Protein AF-A0A3R7JSX3-F1 (afdb_monomer_lite)

Organism: NCBI:txid325452

Secondary structure (DSSP, 8-state):
----------SS-HHHHHHHHHHHHHHSSHHHHHHHHHHHHH-HHHHHHHHHHHHHHHHHHHHHHHHHHHHS-TT--SHHHHHHHHHHHHHHHHHHHHHHHHHHHHHHHHHHHHHHHHHHHSTTTS-HHHHHHHHHHHHHHHHT---HHHHHHHHHHHHHHHHHHHHHHHH-

pLDDT: mean 84.2, std 11.49, range [36.94, 95.94]

InterPro domains:
  IPR013057 Amino acid transporter, transmembrane domain [PF01490] (19-160)

Radius of gyration: 20.07 Å; chains: 1; bounding box: 59×37×53 Å

Foldseek 3Di:
DDDDDCPPDPPADPVNVLVVVLVVLVCLFLVLLCLVVVCVVQPDPRSVVVVVVVVVVVVVVVVVVVVLVVVDDPVDDDPLVSLCVPPNPVRSVVRVVVVVVCVVVVVVSVLQSQLVVVCVVDPPPDDSVVSSVVVVVVCVVVVPPPDPVVVSVVSVVNSVVSVVVVVVVVVD

Structure (mmCIF, N/CA/C/O backbone):
data_AF-A0A3R7JSX3-F1
#
_entry.id   AF-A0A3R7JSX3-F1
#
loop_
_atom_site.group_PDB
_atom_site.id
_atom_site.type_symbol
_atom_site.label_atom_id
_atom_site.label_alt_id
_atom_site.label_comp_id
_atom_site.label_asym_id
_atom_site.label_entity_id
_atom_site.label_seq_id
_atom_site.pdbx_PDB_ins_code
_atom_site.Cartn_x
_atom_site.Cartn_y
_atom_site.Cartn_z
_atom_site.occupancy
_atom_site.B_iso_or_equiv
_atom_site.auth_seq_id
_atom_site.auth_comp_id
_atom_site.auth_asym_id
_atom_site.auth_atom_id
_atom_site.pdbx_PDB_model_num
ATOM 1 N N . MET A 1 1 ? -31.745 1.779 26.923 1.00 39.53 1 MET A N 1
ATOM 2 C CA . MET A 1 1 ? -32.863 1.460 26.015 1.00 39.53 1 MET A CA 1
ATOM 3 C C . MET A 1 1 ? -33.227 2.735 25.270 1.00 39.53 1 MET A C 1
ATOM 5 O O . MET A 1 1 ? -33.966 3.550 25.794 1.00 39.53 1 MET A O 1
ATOM 9 N N . ALA A 1 2 ? -32.611 2.961 24.110 1.00 37.91 2 ALA A N 1
ATOM 10 C CA . ALA A 1 2 ? -33.010 4.010 23.178 1.00 37.91 2 ALA A CA 1
ATOM 11 C C . ALA A 1 2 ? -33.303 3.299 21.858 1.00 37.91 2 ALA A C 1
ATOM 13 O O . ALA A 1 2 ? -32.400 2.899 21.129 1.00 37.91 2 ALA A O 1
ATOM 14 N N . THR A 1 3 ? -34.583 3.028 21.649 1.00 42.38 3 THR A N 1
ATOM 15 C CA . THR A 1 3 ? -35.178 2.534 20.410 1.00 42.38 3 THR A CA 1
ATOM 16 C C . THR A 1 3 ? -34.857 3.515 19.285 1.00 42.38 3 THR A C 1
ATOM 18 O O . THR A 1 3 ? -35.484 4.567 19.184 1.00 42.38 3 THR A O 1
ATOM 21 N N . GLN A 1 4 ? -33.873 3.190 18.442 1.00 41.72 4 GLN A N 1
ATOM 22 C CA . GLN A 1 4 ? -33.714 3.871 17.162 1.00 41.72 4 GLN A CA 1
ATOM 23 C C . GLN A 1 4 ? -34.741 3.301 16.178 1.00 41.72 4 GLN A C 1
ATOM 25 O O . GLN A 1 4 ? -34.700 2.131 15.806 1.00 41.72 4 GLN A O 1
ATOM 30 N N . SER A 1 5 ? -35.703 4.151 15.823 1.00 36.94 5 SER A N 1
ATOM 31 C CA . SER A 1 5 ? -36.632 3.974 14.707 1.00 36.94 5 SER A CA 1
ATOM 32 C C . SER A 1 5 ? -35.857 3.784 13.392 1.00 36.94 5 SER A C 1
ATOM 34 O O . SER A 1 5 ? -34.847 4.466 13.197 1.00 36.94 5 SER A O 1
ATOM 36 N N . PRO A 1 6 ? -36.303 2.912 12.466 1.00 49.12 6 PRO A N 1
ATOM 37 C CA . PRO A 1 6 ? -35.655 2.726 11.178 1.00 49.12 6 PRO A CA 1
ATOM 38 C C . PRO A 1 6 ? -36.098 3.847 10.233 1.00 49.12 6 PRO A C 1
ATOM 40 O O . PRO A 1 6 ? -36.957 3.666 9.369 1.00 49.12 6 PRO A O 1
ATOM 43 N N . THR A 1 7 ? -35.534 5.041 10.394 1.00 48.84 7 THR A N 1
ATOM 44 C CA . THR A 1 7 ? -35.654 6.081 9.372 1.00 48.84 7 THR A CA 1
ATOM 45 C C . THR A 1 7 ? -34.867 5.587 8.165 1.00 48.84 7 THR A C 1
ATOM 47 O O . THR A 1 7 ? -33.647 5.475 8.247 1.00 48.84 7 THR A O 1
ATOM 50 N N . ARG A 1 8 ? -35.558 5.225 7.072 1.00 55.25 8 ARG A N 1
ATOM 51 C CA . ARG A 1 8 ? -34.946 4.884 5.775 1.00 55.25 8 ARG A CA 1
ATOM 52 C C . ARG A 1 8 ? -33.839 5.894 5.469 1.00 55.25 8 ARG A C 1
ATOM 54 O O . ARG A 1 8 ? -34.129 7.040 5.130 1.00 55.25 8 ARG A O 1
ATOM 61 N N . SER A 1 9 ? -32.588 5.478 5.617 1.00 51.00 9 SER A N 1
ATOM 62 C CA . SER A 1 9 ? -31.428 6.265 5.233 1.00 51.00 9 SER A CA 1
ATOM 63 C C . SER A 1 9 ? -31.489 6.479 3.725 1.00 51.00 9 SER A C 1
ATOM 65 O O . SER A 1 9 ? -31.730 5.539 2.964 1.00 51.00 9 SER A O 1
ATOM 67 N N . ALA A 1 10 ? -31.329 7.730 3.288 1.00 58.81 10 ALA A N 1
ATOM 68 C CA . ALA A 1 10 ? -31.104 8.036 1.884 1.00 58.81 10 ALA A CA 1
ATOM 69 C C . ALA A 1 10 ? -29.981 7.117 1.389 1.00 58.81 10 ALA A C 1
ATOM 71 O O . ALA A 1 10 ? -28.906 7.098 1.981 1.00 58.81 10 ALA A O 1
ATOM 72 N N . LEU A 1 11 ? -30.259 6.311 0.362 1.00 62.53 11 LEU A N 1
ATOM 73 C CA . LEU A 1 11 ? -29.404 5.194 -0.060 1.00 62.53 11 LEU A CA 1
ATOM 74 C C . LEU A 1 11 ? -27.987 5.613 -0.501 1.00 62.53 11 LEU A C 1
ATOM 76 O O . LEU A 1 11 ? -27.159 4.744 -0.753 1.00 62.53 11 LEU A O 1
ATOM 80 N N . PHE A 1 12 ? -27.700 6.915 -0.584 1.00 73.25 12 PHE A N 1
ATOM 81 C CA . PHE A 1 12 ? -26.381 7.469 -0.861 1.00 73.25 12 PHE A CA 1
ATOM 82 C C . PHE A 1 12 ? -26.384 8.976 -0.558 1.00 73.25 12 PHE A C 1
ATOM 84 O O . PHE A 1 12 ? -27.105 9.730 -1.218 1.00 73.25 12 PHE A O 1
ATOM 91 N N . THR A 1 13 ? -25.625 9.445 0.434 1.00 87.81 13 THR A N 1
ATOM 92 C CA . THR A 1 13 ? -25.447 10.889 0.653 1.00 87.81 13 THR A CA 1
ATOM 93 C C . THR A 1 13 ? -24.284 11.432 -0.182 1.00 87.81 13 THR A C 1
ATOM 95 O O . THR A 1 13 ? -23.404 10.694 -0.626 1.00 87.81 13 THR A O 1
ATOM 98 N N . LEU A 1 14 ? -24.240 12.751 -0.397 1.00 83.12 14 LEU A N 1
ATOM 99 C CA . LEU A 1 14 ? -23.094 13.392 -1.060 1.00 83.12 14 LEU A CA 1
ATOM 100 C C . LEU A 1 14 ? -21.791 13.244 -0.262 1.00 83.12 14 LEU A C 1
ATOM 102 O O . LEU A 1 14 ? -20.707 13.330 -0.836 1.00 83.12 14 LEU A O 1
ATOM 106 N N . GLU A 1 15 ? -21.880 13.043 1.051 1.00 84.31 15 GLU A N 1
ATOM 107 C CA . GLU A 1 15 ? -20.714 12.770 1.891 1.00 84.31 15 GLU A CA 1
ATOM 108 C C . GLU A 1 15 ? -20.206 11.343 1.666 1.00 84.31 15 GLU A C 1
ATOM 110 O O . GLU A 1 15 ? -19.007 11.161 1.451 1.00 84.31 15 GLU A O 1
ATOM 115 N N . ASP A 1 16 ? -21.113 10.364 1.572 1.00 85.75 16 ASP A N 1
ATOM 116 C CA . ASP A 1 16 ? -20.771 8.976 1.230 1.00 85.75 16 ASP A CA 1
ATOM 117 C C . ASP A 1 16 ? -20.112 8.889 -0.150 1.00 85.75 16 ASP A C 1
ATOM 119 O O . ASP A 1 16 ? -19.107 8.200 -0.320 1.00 85.75 16 ASP A O 1
ATOM 123 N N . ALA A 1 17 ? -20.618 9.655 -1.124 1.00 86.50 17 ALA A N 1
ATOM 124 C CA . ALA A 1 17 ? -20.042 9.744 -2.463 1.00 86.50 17 ALA A CA 1
ATOM 125 C C . ALA A 1 17 ? -18.590 10.247 -2.443 1.00 86.50 17 ALA A C 1
ATOM 127 O O . ALA A 1 17 ? -17.725 9.685 -3.116 1.00 86.50 17 ALA A O 1
ATOM 128 N N . LYS A 1 18 ? -18.302 11.286 -1.648 1.00 86.19 18 LYS A N 1
ATOM 129 C CA . LYS A 1 18 ? -16.946 11.839 -1.501 1.00 86.19 18 LYS A CA 1
ATOM 130 C C . LYS A 1 18 ? -15.999 10.838 -0.847 1.00 86.19 18 LYS A C 1
ATOM 132 O O . LYS A 1 18 ? -14.863 10.702 -1.291 1.00 86.19 18 LYS A O 1
ATOM 137 N N . ILE A 1 19 ? -16.461 10.135 0.186 1.00 86.50 19 ILE A N 1
ATOM 138 C CA . ILE A 1 19 ? -15.662 9.122 0.883 1.00 86.50 19 ILE A CA 1
ATOM 139 C C . ILE A 1 19 ? -15.375 7.941 -0.049 1.00 86.50 19 ILE A C 1
ATOM 141 O O . ILE A 1 19 ? -14.223 7.527 -0.164 1.00 86.50 19 ILE A O 1
ATOM 145 N N . ALA A 1 20 ? -16.388 7.442 -0.761 1.00 88.44 20 ALA A N 1
ATOM 146 C CA . ALA A 1 20 ? -16.237 6.355 -1.723 1.00 88.44 20 ALA A CA 1
ATOM 147 C C . ALA A 1 20 ? -15.260 6.722 -2.850 1.00 88.44 20 ALA A C 1
ATOM 149 O O . ALA A 1 20 ? -14.382 5.930 -3.190 1.00 88.44 20 ALA A O 1
ATOM 150 N N . PHE A 1 21 ? -15.363 7.941 -3.384 1.00 87.38 21 PHE A N 1
ATOM 151 C CA . PHE A 1 21 ? -14.445 8.432 -4.407 1.00 87.38 21 PHE A CA 1
ATOM 152 C C . PHE A 1 21 ? -13.010 8.568 -3.887 1.00 87.38 21 PHE A C 1
ATOM 154 O O . PHE A 1 21 ? -12.074 8.164 -4.567 1.00 87.38 21 PHE A O 1
ATOM 161 N N . ASN A 1 22 ? -12.821 9.057 -2.660 1.00 87.12 22 ASN A N 1
ATOM 162 C CA . ASN A 1 22 ? -11.490 9.132 -2.060 1.00 87.12 22 ASN A CA 1
ATOM 163 C C . ASN A 1 22 ? -10.872 7.734 -1.861 1.00 87.12 22 ASN A C 1
ATOM 165 O O . ASN A 1 22 ? -9.707 7.524 -2.183 1.00 87.12 22 ASN A O 1
ATOM 169 N N . ILE A 1 23 ? -11.659 6.750 -1.404 1.00 86.81 23 ILE A N 1
ATOM 170 C CA . ILE A 1 23 ? -11.211 5.350 -1.298 1.00 86.81 23 ILE A CA 1
ATOM 171 C C . ILE A 1 23 ? -10.812 4.806 -2.674 1.00 86.81 23 ILE A C 1
ATOM 173 O O . ILE A 1 23 ? -9.767 4.170 -2.795 1.00 86.81 23 ILE A O 1
ATOM 177 N N . PHE A 1 24 ? -11.601 5.088 -3.712 1.00 87.81 24 PHE A N 1
ATOM 178 C CA . PHE A 1 24 ? -11.268 4.719 -5.087 1.00 87.81 24 PHE A CA 1
ATOM 179 C C . PHE A 1 24 ? -9.936 5.337 -5.533 1.00 87.81 24 PHE A C 1
ATOM 181 O O . PHE A 1 24 ? -9.055 4.610 -5.985 1.00 87.81 24 PHE A O 1
ATOM 188 N N . CYS A 1 25 ? -9.742 6.643 -5.328 1.00 86.81 25 CYS A N 1
ATOM 189 C CA . CYS A 1 25 ? -8.486 7.324 -5.641 1.00 86.81 25 CYS A CA 1
ATOM 190 C C . CYS A 1 25 ? -7.279 6.727 -4.904 1.00 86.81 25 CYS A C 1
ATOM 192 O O . CYS A 1 25 ? -6.208 6.622 -5.490 1.00 86.81 25 CYS A O 1
ATOM 194 N N . CYS A 1 26 ? -7.441 6.295 -3.651 1.00 81.69 26 CYS A N 1
ATOM 195 C CA . CYS A 1 26 ? -6.372 5.633 -2.902 1.00 81.69 26 CYS A CA 1
ATOM 196 C C . CYS A 1 26 ? -6.007 4.244 -3.458 1.00 81.69 26 CYS A C 1
ATOM 198 O O . CYS A 1 26 ? -4.866 3.811 -3.308 1.00 81.69 26 CYS A O 1
ATOM 200 N N . ILE A 1 27 ? -6.961 3.530 -4.067 1.00 82.19 27 ILE A N 1
ATOM 201 C CA . ILE A 1 27 ? -6.743 2.194 -4.648 1.00 82.19 27 ILE A CA 1
ATOM 202 C C . ILE A 1 27 ? -6.162 2.304 -6.068 1.00 82.19 27 ILE A C 1
ATOM 204 O O . ILE A 1 27 ? -5.274 1.529 -6.433 1.00 82.19 27 ILE A O 1
ATOM 208 N N . CYS A 1 28 ? -6.628 3.280 -6.852 1.00 81.31 28 CYS A N 1
ATOM 209 C CA . CYS A 1 28 ? -6.122 3.619 -8.183 1.00 81.31 28 CYS A CA 1
ATOM 210 C C . CYS A 1 28 ? -4.758 4.320 -8.095 1.00 81.31 28 CYS A C 1
ATOM 212 O O . CYS A 1 28 ? -4.650 5.536 -8.226 1.00 81.31 28 CYS A O 1
ATOM 214 N N . GLY A 1 29 ? -3.713 3.535 -7.845 1.00 75.12 29 GLY A N 1
ATOM 215 C CA . GLY A 1 29 ? -2.333 4.009 -7.767 1.00 75.12 29 GLY A CA 1
ATOM 216 C C . GLY A 1 29 ? -1.338 2.864 -7.926 1.00 75.12 29 GLY A C 1
ATOM 217 O O . GLY A 1 29 ? -1.337 2.159 -8.929 1.00 75.12 29 GLY A O 1
ATOM 218 N N . ILE A 1 30 ? -0.509 2.627 -6.905 1.00 70.25 30 ILE A N 1
ATOM 219 C CA . ILE A 1 30 ? 0.522 1.564 -6.891 1.00 70.25 30 ILE A CA 1
ATOM 220 C C . ILE A 1 30 ? -0.006 0.205 -7.351 1.00 70.25 30 ILE A C 1
ATOM 222 O O . ILE A 1 30 ? 0.704 -0.529 -8.038 1.00 70.25 30 ILE A O 1
ATOM 226 N N . GLY A 1 31 ? -1.235 -0.131 -6.949 1.00 75.81 31 GLY A N 1
ATOM 227 C CA . GLY A 1 31 ? -1.854 -1.406 -7.276 1.00 75.81 31 GLY A CA 1
ATOM 228 C C . GLY A 1 31 ? -1.918 -1.645 -8.781 1.00 75.81 31 GLY A C 1
ATOM 229 O O . GLY A 1 31 ? -1.477 -2.698 -9.228 1.00 75.81 31 GLY A O 1
ATOM 230 N N . SER A 1 32 ? -2.400 -0.673 -9.565 1.00 81.69 32 SER A N 1
ATOM 231 C CA . SER A 1 32 ? -2.496 -0.818 -11.022 1.00 81.69 32 SER A CA 1
ATOM 232 C C . SER A 1 32 ? -1.128 -0.743 -11.692 1.00 81.69 32 SER A C 1
ATOM 234 O O . SER A 1 32 ? -0.819 -1.607 -12.506 1.00 81.69 32 SER A O 1
ATOM 236 N N . LEU A 1 33 ? -0.258 0.181 -11.272 1.00 80.31 33 LEU A N 1
ATOM 237 C CA . LEU A 1 33 ? 1.079 0.341 -11.862 1.00 80.31 33 LEU A CA 1
ATOM 238 C C . LEU A 1 33 ? 1.963 -0.910 -11.702 1.00 80.31 33 LEU A C 1
ATOM 240 O O . LEU A 1 33 ? 2.768 -1.228 -12.575 1.00 80.31 33 LEU A O 1
ATOM 244 N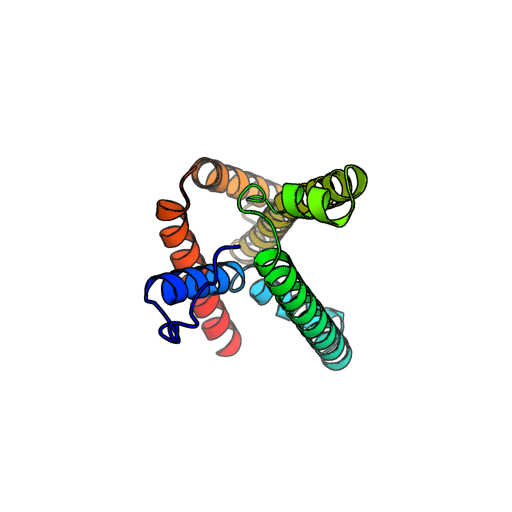 N . GLY A 1 34 ? 1.815 -1.647 -10.597 1.00 81.06 34 GLY A N 1
ATOM 245 C CA . GLY A 1 34 ? 2.552 -2.890 -10.352 1.00 81.06 34 GLY A CA 1
ATOM 246 C C . GLY A 1 34 ? 1.944 -4.134 -11.013 1.00 81.06 34 GLY A C 1
ATOM 247 O O . GLY A 1 34 ? 2.626 -5.155 -11.143 1.00 81.06 34 GLY A O 1
ATOM 248 N N . MET A 1 35 ? 0.676 -4.084 -11.433 1.00 86.25 35 MET A N 1
ATOM 249 C CA . MET A 1 35 ? -0.042 -5.253 -11.953 1.00 86.25 35 MET A CA 1
ATOM 250 C C . MET A 1 35 ? 0.563 -5.824 -13.242 1.00 86.25 35 MET A C 1
ATOM 252 O O . MET A 1 35 ? 0.768 -7.038 -13.265 1.00 86.25 35 MET A O 1
ATOM 256 N N . PRO A 1 36 ? 0.929 -5.033 -14.271 1.00 85.56 36 PRO A N 1
ATOM 257 C CA . PRO A 1 36 ? 1.540 -5.573 -15.487 1.00 85.56 36 PRO A CA 1
ATOM 258 C C . PRO A 1 36 ? 2.822 -6.364 -15.205 1.00 85.56 36 PRO A C 1
ATOM 260 O O . PRO A 1 36 ? 2.977 -7.485 -15.686 1.00 85.56 36 PRO A O 1
ATOM 263 N N . SER A 1 37 ? 3.705 -5.832 -14.354 1.00 84.56 37 SER A N 1
ATOM 264 C CA . SER A 1 37 ? 4.948 -6.505 -13.953 1.00 84.56 37 SER A CA 1
ATOM 265 C C . SER A 1 37 ? 4.674 -7.810 -13.193 1.00 84.56 37 SER A C 1
ATOM 267 O O . SER A 1 37 ? 5.297 -8.841 -13.457 1.00 84.56 37 SER A O 1
ATOM 269 N N . ASN A 1 38 ? 3.680 -7.812 -12.299 1.00 88.50 38 ASN A N 1
ATOM 270 C CA . ASN A 1 38 ? 3.275 -9.015 -11.572 1.00 88.50 38 ASN A CA 1
ATOM 271 C C . ASN A 1 38 ? 2.682 -10.084 -12.506 1.00 88.50 38 ASN A C 1
ATOM 273 O O . ASN A 1 38 ? 3.026 -11.261 -12.384 1.00 88.50 38 ASN A O 1
ATOM 277 N N . TYR A 1 39 ? 1.841 -9.684 -13.464 1.00 90.56 39 TYR A N 1
ATOM 278 C CA . TYR A 1 39 ? 1.262 -10.581 -14.469 1.00 90.56 39 TYR A CA 1
ATOM 279 C C . TYR A 1 39 ? 2.322 -11.135 -15.425 1.00 90.56 39 TYR A C 1
ATOM 281 O O . TYR A 1 39 ? 2.284 -12.323 -15.743 1.00 90.56 39 TYR A O 1
ATOM 289 N N . ALA A 1 40 ? 3.302 -10.321 -15.825 1.00 89.19 40 ALA A N 1
ATOM 290 C CA . ALA A 1 40 ? 4.420 -10.760 -16.655 1.00 89.19 40 ALA A CA 1
ATOM 291 C C . ALA A 1 40 ? 5.275 -11.835 -15.960 1.00 89.19 40 ALA A C 1
ATOM 293 O O . ALA A 1 40 ? 5.765 -12.751 -16.615 1.00 89.19 40 ALA A O 1
ATOM 294 N N . ARG A 1 41 ? 5.430 -11.758 -14.630 1.00 88.75 41 ARG A N 1
ATOM 295 C CA . ARG A 1 41 ? 6.241 -12.709 -13.849 1.00 88.75 41 ARG A CA 1
ATOM 296 C C . ARG A 1 41 ? 5.494 -13.978 -13.438 1.00 88.75 41 ARG A C 1
ATOM 298 O O . ARG A 1 41 ? 6.094 -15.046 -13.426 1.00 88.75 41 ARG A O 1
ATOM 305 N N . ALA A 1 42 ? 4.219 -13.870 -13.062 1.00 90.81 42 ALA A N 1
ATOM 306 C CA . ALA A 1 42 ? 3.421 -15.001 -12.578 1.00 90.81 42 ALA A CA 1
ATOM 307 C C . ALA A 1 42 ? 2.644 -15.729 -13.693 1.00 90.81 42 ALA A C 1
ATOM 309 O O . ALA A 1 42 ? 2.225 -16.872 -13.510 1.00 90.81 42 ALA A O 1
ATOM 310 N N . GLY A 1 43 ? 2.446 -15.080 -14.843 1.00 91.00 43 GLY A N 1
ATOM 311 C CA . GLY A 1 43 ? 1.581 -15.554 -15.918 1.00 91.00 43 GLY A CA 1
ATOM 312 C C . GLY A 1 43 ? 0.103 -15.234 -15.670 1.00 91.00 43 GLY A C 1
ATOM 313 O O . GLY A 1 43 ? -0.354 -15.110 -14.533 1.00 91.00 43 GLY A O 1
ATOM 314 N N . TRP A 1 44 ? -0.668 -15.116 -16.754 1.00 90.31 44 TRP A N 1
ATOM 315 C CA . TRP A 1 44 ? -2.054 -14.630 -16.715 1.00 90.31 44 TRP A CA 1
ATOM 316 C C . TRP A 1 44 ? -2.975 -15.464 -15.808 1.00 90.31 44 TRP A C 1
ATOM 318 O O . TRP A 1 44 ? -3.763 -14.898 -15.053 1.00 90.31 44 TRP A O 1
ATOM 328 N N . GLY A 1 45 ? -2.859 -16.798 -15.835 1.00 92.94 45 GLY A N 1
ATOM 329 C CA . GLY A 1 45 ? -3.730 -17.698 -15.074 1.00 92.94 45 GLY A CA 1
ATOM 330 C C . GLY A 1 45 ? -3.534 -17.570 -13.562 1.00 92.94 45 GLY A C 1
ATOM 331 O O . GLY A 1 45 ? -4.477 -17.250 -12.837 1.00 92.94 45 GLY A O 1
ATOM 332 N N . TYR A 1 46 ? -2.300 -17.759 -13.082 1.00 92.44 46 TYR A N 1
ATOM 333 C CA . TYR A 1 46 ? -1.983 -17.661 -11.653 1.00 92.44 46 TYR A CA 1
ATOM 334 C C . TYR A 1 46 ? -2.187 -16.247 -11.109 1.00 92.44 46 TYR A C 1
ATOM 336 O O . TYR A 1 46 ? -2.725 -16.097 -10.012 1.00 92.44 46 TYR A O 1
ATOM 344 N N . ALA A 1 47 ? -1.823 -15.217 -11.880 1.00 92.19 47 ALA A N 1
ATOM 345 C CA . ALA A 1 47 ? -2.037 -13.831 -11.480 1.00 92.19 47 ALA A CA 1
ATOM 346 C C . ALA A 1 47 ? -3.532 -13.499 -11.336 1.00 92.19 47 ALA A C 1
ATOM 348 O O . ALA A 1 47 ? -3.919 -12.880 -10.346 1.00 92.19 47 ALA A O 1
ATOM 349 N N . THR A 1 48 ? -4.385 -13.975 -12.251 1.00 93.31 48 THR A N 1
ATOM 350 C CA . THR A 1 48 ? -5.841 -13.756 -12.174 1.00 93.31 48 THR A CA 1
ATOM 351 C C . THR A 1 48 ? -6.460 -14.482 -10.982 1.00 93.31 48 THR A C 1
ATOM 353 O O . THR A 1 48 ? -7.255 -13.895 -10.251 1.00 93.31 48 THR A O 1
ATOM 356 N N . ILE A 1 49 ? -6.074 -15.738 -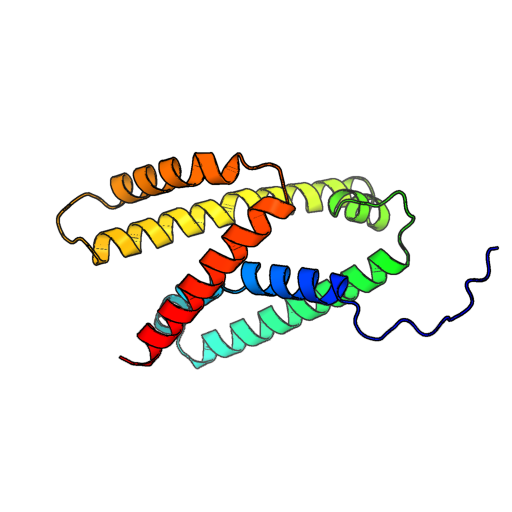10.731 1.00 95.12 49 ILE A N 1
ATOM 357 C CA . ILE A 1 49 ? -6.564 -16.499 -9.570 1.00 95.12 49 ILE A CA 1
ATOM 358 C C . ILE A 1 49 ? -6.155 -15.807 -8.264 1.00 95.12 49 ILE A C 1
ATOM 360 O O . ILE A 1 49 ? -6.991 -15.614 -7.381 1.00 95.12 49 ILE A O 1
ATOM 364 N N . ALA A 1 50 ? -4.889 -15.394 -8.150 1.00 92.94 50 ALA A N 1
ATOM 365 C CA . ALA A 1 50 ? -4.387 -14.692 -6.974 1.00 92.94 50 ALA A CA 1
ATOM 366 C C . ALA A 1 50 ? -5.093 -13.342 -6.767 1.00 92.94 50 ALA A C 1
ATOM 368 O O . ALA A 1 50 ? -5.468 -13.013 -5.641 1.00 92.94 50 ALA A O 1
ATOM 369 N N . LEU A 1 51 ? -5.325 -12.591 -7.850 1.00 92.19 51 LEU A N 1
ATOM 370 C CA . LEU A 1 51 ? -6.049 -11.323 -7.821 1.00 92.19 51 LEU A CA 1
ATOM 371 C C . LEU A 1 51 ? -7.485 -11.511 -7.321 1.00 92.19 51 LEU A C 1
ATOM 373 O O . LEU A 1 51 ? -7.907 -10.802 -6.412 1.00 92.19 51 LEU A O 1
ATOM 377 N N . LEU A 1 52 ? -8.223 -12.477 -7.877 1.00 94.81 52 LEU A N 1
ATOM 378 C CA . LEU A 1 52 ? -9.604 -12.758 -7.478 1.00 94.81 52 LEU A CA 1
ATOM 379 C C . LEU A 1 52 ? -9.693 -13.223 -6.023 1.00 94.81 52 LEU A C 1
ATOM 381 O O . LEU A 1 52 ? -10.566 -12.765 -5.284 1.00 94.81 52 LEU A O 1
ATOM 385 N N . PHE A 1 53 ? -8.773 -14.087 -5.590 1.00 95.88 53 PHE A N 1
ATOM 386 C CA . PHE A 1 53 ? -8.705 -14.536 -4.202 1.00 95.88 53 PHE A CA 1
ATOM 387 C C . PHE A 1 53 ? -8.449 -13.367 -3.241 1.00 95.88 53 PHE A C 1
ATOM 389 O O . PHE A 1 53 ? -9.180 -13.202 -2.263 1.00 95.88 53 PHE A O 1
ATOM 396 N N . MET A 1 54 ? -7.461 -12.518 -3.541 1.00 93.06 54 MET A N 1
ATOM 397 C CA . MET A 1 54 ? -7.160 -11.331 -2.737 1.00 93.06 54 MET A CA 1
ATOM 398 C C . MET A 1 54 ? -8.312 -10.325 -2.741 1.00 93.06 54 MET A C 1
ATOM 400 O O . MET A 1 54 ? -8.618 -9.753 -1.696 1.00 93.06 54 MET A O 1
ATOM 404 N N . ALA A 1 55 ? -8.977 -10.117 -3.878 1.00 92.69 55 ALA A N 1
ATOM 405 C CA . ALA A 1 55 ? -10.140 -9.242 -3.967 1.00 92.69 55 ALA A CA 1
ATOM 406 C C . ALA A 1 55 ? -11.277 -9.751 -3.073 1.00 92.69 55 ALA A C 1
ATOM 408 O O . ALA A 1 55 ? -11.803 -8.995 -2.258 1.00 92.69 55 ALA A O 1
ATOM 409 N N . PHE A 1 56 ? -11.608 -11.043 -3.155 1.00 95.62 56 PHE A N 1
ATOM 410 C CA . PHE A 1 56 ? -12.643 -11.645 -2.317 1.00 95.62 56 PHE A CA 1
ATOM 411 C C . PHE A 1 56 ? -12.297 -11.564 -0.826 1.00 95.62 56 PHE A C 1
ATOM 413 O O . PHE A 1 56 ? -13.134 -11.150 -0.026 1.00 95.62 56 PHE A O 1
ATOM 420 N N . ALA A 1 57 ? -11.059 -11.903 -0.453 1.00 95.94 57 ALA A N 1
ATOM 421 C CA . ALA A 1 57 ? -10.601 -11.843 0.932 1.00 95.94 57 ALA A CA 1
ATOM 422 C C . ALA A 1 57 ? -10.675 -10.417 1.504 1.00 95.94 57 ALA A C 1
ATOM 424 O O . ALA A 1 57 ? -11.178 -10.232 2.612 1.00 95.94 57 ALA A O 1
ATOM 425 N N . ASN A 1 58 ? -10.241 -9.408 0.739 1.00 93.06 58 ASN A N 1
ATOM 426 C CA . ASN A 1 58 ? -10.311 -8.009 1.164 1.00 93.06 58 ASN A CA 1
ATOM 427 C C . ASN A 1 58 ? -11.757 -7.517 1.275 1.00 93.06 58 ASN A C 1
ATOM 429 O O . ASN A 1 58 ? -12.114 -6.943 2.299 1.00 93.06 58 ASN A O 1
ATOM 433 N N . ILE A 1 59 ? -12.613 -7.797 0.285 1.00 93.38 59 ILE A N 1
ATOM 434 C CA . ILE A 1 59 ? -14.035 -7.421 0.336 1.00 93.38 59 ILE A CA 1
ATOM 435 C C . ILE A 1 59 ? -14.713 -8.065 1.549 1.00 93.38 59 ILE A C 1
ATOM 437 O O . ILE A 1 59 ? -15.415 -7.389 2.301 1.00 93.38 59 ILE A O 1
ATOM 441 N N . TYR A 1 60 ? -14.478 -9.359 1.778 1.00 95.56 60 TYR A N 1
ATOM 442 C CA . TYR A 1 60 ? -15.024 -10.072 2.928 1.00 95.56 60 TYR A CA 1
ATOM 443 C C . TYR A 1 60 ? -14.555 -9.458 4.255 1.00 95.56 60 TYR A C 1
ATOM 445 O O . TYR A 1 60 ? -15.379 -9.191 5.133 1.00 95.56 60 TYR A O 1
ATOM 453 N N . ALA A 1 61 ? -13.257 -9.168 4.385 1.00 93.31 61 ALA A N 1
ATOM 454 C CA . ALA A 1 61 ? -12.697 -8.519 5.566 1.00 93.31 61 ALA A CA 1
ATOM 455 C C . ALA A 1 61 ? -13.302 -7.126 5.799 1.00 93.31 61 ALA A C 1
ATOM 457 O O . ALA A 1 61 ? -13.695 -6.816 6.924 1.00 93.31 61 ALA A O 1
ATOM 458 N N . THR A 1 62 ? -13.455 -6.309 4.751 1.00 91.50 62 THR A N 1
ATOM 459 C CA . THR A 1 62 ? -14.095 -4.990 4.844 1.00 91.50 62 THR A CA 1
ATOM 460 C C . THR A 1 62 ? -15.550 -5.103 5.291 1.00 91.50 62 THR A C 1
ATOM 462 O O . THR A 1 62 ? -15.962 -4.372 6.186 1.00 91.50 62 THR A O 1
ATOM 465 N N . VAL A 1 63 ? -16.324 -6.051 4.749 1.00 93.44 63 VAL A N 1
ATOM 466 C CA . VAL A 1 63 ? -17.725 -6.264 5.154 1.00 93.44 63 VAL A CA 1
ATOM 467 C C . VAL A 1 63 ? -17.825 -6.683 6.620 1.00 93.44 63 VAL A C 1
ATOM 469 O O . VAL A 1 63 ? -18.684 -6.177 7.346 1.00 93.44 63 VAL A O 1
ATOM 472 N N . LEU A 1 64 ? -16.962 -7.595 7.080 1.00 92.56 64 LEU A N 1
ATOM 473 C CA . LEU A 1 64 ? -16.913 -7.970 8.493 1.00 92.56 64 LEU A CA 1
ATOM 474 C C . LEU A 1 64 ? -16.541 -6.777 9.372 1.00 92.56 64 LEU A C 1
ATOM 476 O O . LEU A 1 64 ? -17.209 -6.538 10.374 1.00 92.56 64 LEU A O 1
ATOM 480 N N . LEU A 1 65 ? -15.536 -5.995 8.976 1.00 91.44 65 LEU A N 1
ATOM 481 C CA . LEU A 1 65 ? -15.130 -4.800 9.704 1.00 91.44 65 LEU A CA 1
ATOM 482 C C . LEU A 1 65 ? -16.272 -3.782 9.806 1.00 91.44 65 LEU A C 1
ATOM 484 O O . LEU A 1 65 ? -16.522 -3.262 10.891 1.00 91.44 65 LEU A O 1
ATOM 488 N N . SER A 1 66 ? -17.015 -3.543 8.721 1.00 89.94 66 SER A N 1
ATOM 489 C CA . SER A 1 66 ? -18.197 -2.675 8.741 1.00 89.94 66 SER A CA 1
ATOM 490 C C . SER A 1 66 ? -19.263 -3.194 9.706 1.00 89.94 66 SER A C 1
ATOM 492 O O . SER A 1 66 ? -19.806 -2.418 10.485 1.00 89.94 66 SER A O 1
ATOM 494 N N . LYS A 1 67 ? -19.532 -4.506 9.721 1.00 89.94 67 LYS A N 1
ATOM 495 C CA . LYS A 1 67 ? -20.477 -5.112 10.676 1.00 89.94 67 LYS A CA 1
ATOM 496 C C . LYS A 1 67 ? -20.023 -4.943 12.126 1.00 89.94 67 LYS A C 1
ATOM 498 O O . LYS A 1 67 ? -20.848 -4.647 12.983 1.00 89.94 67 LYS A O 1
ATOM 503 N N . VAL A 1 68 ? -18.729 -5.106 12.397 1.00 89.88 68 VAL A N 1
ATOM 504 C CA . VAL A 1 68 ? -18.151 -4.907 13.735 1.00 89.88 68 VAL A CA 1
ATOM 505 C C . VAL A 1 68 ? -18.252 -3.437 14.151 1.00 89.88 68 VAL A C 1
ATOM 507 O O . VAL A 1 68 ? -18.681 -3.154 15.266 1.00 89.88 68 VAL A O 1
ATOM 510 N N . MET A 1 69 ? -17.951 -2.501 13.247 1.00 86.88 69 MET A N 1
ATOM 511 C CA . MET A 1 69 ? -18.082 -1.060 13.496 1.00 86.88 69 MET A CA 1
ATOM 512 C C . MET A 1 69 ? -19.522 -0.632 13.816 1.00 86.88 69 MET A C 1
ATOM 514 O O . MET A 1 69 ? -19.708 0.284 14.608 1.00 86.88 69 MET A O 1
ATOM 518 N N . LEU A 1 70 ? -20.541 -1.300 13.262 1.00 86.94 70 LEU A N 1
ATOM 519 C CA . LEU A 1 70 ? -21.949 -1.008 13.575 1.00 86.94 70 LEU A CA 1
ATOM 520 C C . LEU A 1 70 ? -22.357 -1.402 15.005 1.00 86.94 70 LEU A C 1
ATOM 522 O O . LEU A 1 70 ? -23.320 -0.852 15.534 1.00 86.94 70 LEU A O 1
ATOM 526 N N . VAL A 1 71 ? -21.656 -2.358 15.620 1.00 89.56 71 VAL A N 1
ATOM 527 C CA . VAL A 1 71 ? -21.916 -2.816 16.999 1.00 89.56 71 VAL A CA 1
ATOM 528 C C . VAL A 1 71 ? -20.976 -2.136 18.002 1.00 89.56 71 VAL A C 1
ATOM 530 O O . VAL A 1 71 ? -21.256 -2.114 19.202 1.00 89.56 71 VAL A O 1
ATOM 533 N N . ALA A 1 72 ? -19.865 -1.571 17.528 1.00 86.50 72 ALA A N 1
ATOM 534 C CA . ALA A 1 72 ? -18.868 -0.931 18.369 1.00 86.50 72 ALA A CA 1
ATOM 535 C C . ALA A 1 72 ? -19.432 0.324 19.075 1.00 86.50 72 ALA A C 1
ATOM 537 O O . ALA A 1 72 ? -20.194 1.096 18.486 1.00 86.50 72 ALA A O 1
ATOM 538 N N . PRO A 1 73 ? -19.060 0.566 20.346 1.00 86.56 73 PRO A N 1
ATOM 539 C CA . PRO A 1 73 ? -19.461 1.771 21.061 1.00 86.56 73 PRO A CA 1
ATOM 540 C C . PRO A 1 73 ? -18.783 3.017 20.472 1.00 86.56 73 PRO A C 1
ATOM 542 O O . PRO A 1 73 ? -17.676 2.948 19.948 1.00 86.56 73 PRO A O 1
ATOM 545 N N . VAL A 1 74 ? -19.397 4.191 20.656 1.00 79.44 74 VAL A N 1
ATOM 546 C CA . VAL A 1 74 ? -18.905 5.498 20.151 1.00 79.44 74 VAL A CA 1
ATOM 547 C C . VAL A 1 74 ? -17.512 5.913 20.660 1.00 79.44 74 VAL A C 1
ATOM 549 O O . VAL A 1 74 ? -16.932 6.893 20.188 1.00 79.44 74 VAL A O 1
ATOM 552 N N . THR A 1 75 ? -16.978 5.195 21.648 1.00 80.62 75 THR A N 1
ATOM 553 C CA . THR A 1 75 ? -15.610 5.344 22.152 1.00 80.62 75 THR A CA 1
ATOM 554 C C . THR A 1 75 ? -14.562 4.755 21.205 1.00 80.62 75 THR A C 1
ATOM 556 O O . THR A 1 75 ? -13.422 5.212 21.224 1.00 80.62 75 THR A O 1
ATOM 559 N N . VAL A 1 76 ? -14.930 3.792 20.355 1.00 84.31 76 VAL A N 1
ATOM 560 C CA . VAL A 1 76 ? -14.039 3.161 19.377 1.00 84.31 76 VAL A CA 1
ATOM 561 C C . VAL A 1 76 ? -14.008 4.008 18.109 1.00 84.31 76 VAL A C 1
ATOM 563 O O . VAL A 1 76 ? -14.951 4.008 17.323 1.00 84.31 76 VAL A O 1
ATOM 566 N N . LYS A 1 77 ? -12.918 4.757 17.915 1.00 80.56 77 LYS A N 1
ATOM 567 C CA . LYS A 1 77 ? -12.740 5.636 16.743 1.00 80.56 77 LYS A CA 1
ATOM 568 C C . LYS A 1 77 ? -11.630 5.183 15.808 1.00 80.56 77 LYS A C 1
ATOM 570 O O . LYS A 1 77 ? -11.699 5.449 14.613 1.00 80.56 77 LYS A O 1
ATOM 575 N N . THR A 1 78 ? -10.600 4.527 16.336 1.00 86.88 78 THR A N 1
ATOM 576 C CA . THR A 1 78 ? -9.453 4.076 15.543 1.00 86.88 78 THR A CA 1
ATOM 577 C C . THR A 1 78 ? -9.517 2.575 15.283 1.00 86.88 78 THR A C 1
ATOM 579 O O . THR A 1 78 ? -10.109 1.818 16.053 1.00 86.88 78 THR A O 1
ATOM 582 N N . TYR A 1 79 ? -8.860 2.125 14.211 1.00 86.19 79 TYR A N 1
ATOM 583 C CA . TYR A 1 79 ? -8.762 0.698 13.898 1.00 86.19 79 TYR A CA 1
ATOM 584 C C . TYR A 1 79 ? -8.071 -0.088 15.029 1.00 86.19 79 TYR A C 1
ATOM 586 O O . TYR A 1 79 ? -8.487 -1.195 15.366 1.00 86.19 79 TYR A O 1
ATOM 594 N N . SER A 1 80 ? -7.083 0.518 15.696 1.00 88.81 80 SER A N 1
ATOM 595 C CA . SER A 1 80 ? -6.426 -0.060 16.873 1.00 88.81 80 SER A CA 1
ATOM 596 C C . SER A 1 80 ? -7.342 -0.189 18.087 1.00 88.81 80 SER A C 1
ATOM 598 O O . SER A 1 80 ? -7.264 -1.197 18.786 1.00 88.81 80 SER A O 1
ATOM 600 N N . ASP A 1 81 ? -8.224 0.785 18.328 1.00 89.69 81 ASP A N 1
ATOM 601 C CA . ASP A 1 81 ? -9.196 0.703 19.426 1.00 89.69 81 ASP A CA 1
ATOM 602 C C . ASP A 1 81 ? -10.268 -0.354 19.131 1.00 89.69 81 ASP A C 1
ATOM 604 O O . ASP A 1 81 ? -10.746 -1.022 20.044 1.00 89.69 81 ASP A O 1
ATOM 608 N N . LEU A 1 82 ? -10.608 -0.564 17.853 1.00 90.25 82 LEU A N 1
ATOM 609 C CA . LEU A 1 82 ? -11.480 -1.663 17.438 1.00 90.25 82 LEU A CA 1
ATOM 610 C C . LEU A 1 82 ? -10.808 -3.017 17.686 1.00 90.25 82 LEU A C 1
ATOM 612 O O . LEU A 1 82 ? -11.443 -3.927 18.214 1.00 90.25 82 LEU A O 1
ATOM 616 N N . GLY A 1 83 ? -9.512 -3.137 17.385 1.00 88.62 83 GLY A N 1
ATOM 617 C CA . GLY A 1 83 ? -8.721 -4.316 17.740 1.00 88.62 83 GLY A CA 1
ATOM 618 C C . GLY A 1 83 ? -8.697 -4.579 19.248 1.00 88.62 83 GLY A C 1
ATOM 619 O O . GLY A 1 83 ? -8.834 -5.727 19.676 1.00 88.62 83 GLY A O 1
ATOM 620 N N . GLU A 1 84 ? -8.583 -3.522 20.058 1.00 90.75 84 GLU A N 1
ATOM 621 C CA . GLU A 1 84 ? -8.663 -3.626 21.517 1.00 90.75 84 GLU A CA 1
ATOM 622 C C . GLU A 1 84 ? -10.043 -4.075 21.998 1.00 90.75 84 GLU A C 1
ATOM 624 O O . GLU A 1 84 ? -10.148 -4.912 22.891 1.00 90.75 84 GLU A O 1
ATOM 629 N N . TRP A 1 85 ? -11.103 -3.556 21.385 1.00 89.75 85 TRP A N 1
ATOM 630 C CA . TRP A 1 85 ? -12.470 -3.904 21.748 1.00 89.75 85 TRP A CA 1
ATOM 631 C C . TRP A 1 85 ? -12.811 -5.366 21.424 1.00 89.75 85 TRP A C 1
ATOM 633 O O . TRP A 1 85 ? -13.466 -6.030 22.224 1.00 89.75 85 TRP A O 1
ATOM 643 N N . VAL A 1 86 ? -12.337 -5.889 20.288 1.00 88.69 86 VAL A N 1
ATOM 644 C CA . VAL A 1 86 ? -12.630 -7.268 19.857 1.00 88.69 86 VAL A CA 1
ATOM 645 C C . VAL A 1 86 ? -11.767 -8.308 20.580 1.00 88.69 86 VAL A C 1
ATOM 647 O O . VAL A 1 86 ? -12.275 -9.358 20.964 1.00 88.69 86 VAL A O 1
ATOM 650 N N . ALA A 1 87 ? -10.464 -8.053 20.744 1.00 89.69 87 ALA A N 1
ATOM 651 C CA . ALA A 1 87 ? -9.496 -9.060 21.201 1.00 89.69 87 ALA A CA 1
ATOM 652 C C . ALA A 1 87 ? -8.589 -8.581 22.354 1.00 89.69 87 ALA A C 1
ATOM 654 O O . ALA A 1 87 ? -7.553 -9.187 22.646 1.00 89.69 87 ALA A O 1
ATOM 655 N N . GLY A 1 88 ? -8.958 -7.490 23.028 1.00 91.12 88 GLY A N 1
ATOM 656 C CA . GLY A 1 88 ? -8.203 -6.925 24.142 1.00 91.12 88 GLY A CA 1
ATOM 657 C C . GLY A 1 88 ? -6.839 -6.367 23.728 1.00 91.12 88 GLY A C 1
ATOM 658 O O . GLY A 1 88 ? -6.569 -6.062 22.566 1.00 91.12 88 GL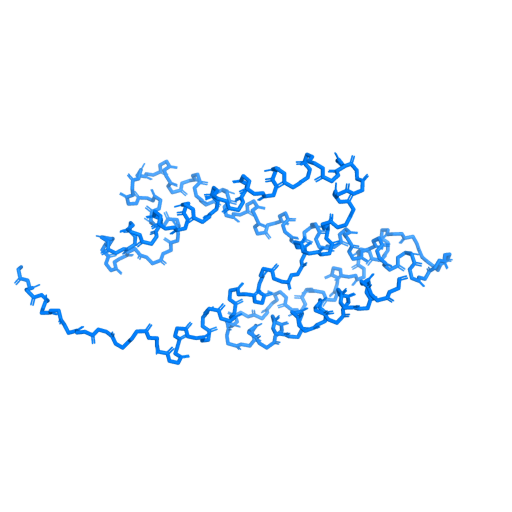Y A O 1
ATOM 659 N N . LYS A 1 89 ? -5.922 -6.260 24.695 1.00 90.56 89 LYS A N 1
ATOM 660 C CA . LYS A 1 89 ? -4.591 -5.649 24.499 1.00 90.56 89 LYS A CA 1
ATOM 661 C C . LYS A 1 89 ? -3.777 -6.288 23.368 1.00 90.56 89 LYS A C 1
ATOM 663 O O . LYS A 1 89 ? -3.073 -5.583 22.650 1.00 90.56 89 LYS A O 1
ATOM 668 N N . TRP A 1 90 ? -3.892 -7.603 23.184 1.00 92.69 90 TRP A N 1
ATOM 669 C CA . TRP A 1 90 ? -3.216 -8.315 22.097 1.00 92.69 90 TRP A CA 1
ATOM 670 C C . TRP A 1 90 ? -3.758 -7.911 20.725 1.00 92.69 90 TRP A C 1
ATOM 672 O O . TRP A 1 90 ? -2.972 -7.665 19.812 1.00 92.69 90 TRP A O 1
ATOM 682 N N . GLY A 1 91 ? -5.079 -7.750 20.602 1.00 89.81 91 GLY A N 1
ATOM 683 C CA . GLY A 1 91 ? -5.712 -7.233 19.390 1.00 89.81 91 GLY A CA 1
ATOM 684 C C . GLY A 1 91 ? -5.217 -5.836 19.027 1.00 89.81 91 GLY A C 1
ATOM 685 O O . GLY A 1 91 ? -4.862 -5.590 17.876 1.00 89.81 91 GLY A O 1
ATOM 686 N N . ARG A 1 92 ? -5.088 -4.946 20.022 1.00 92.62 92 ARG A N 1
ATOM 687 C CA . ARG A 1 92 ? -4.515 -3.605 19.825 1.00 92.62 92 ARG A CA 1
ATOM 688 C C . ARG A 1 92 ? -3.105 -3.673 19.242 1.00 92.62 92 ARG A C 1
ATOM 690 O O . ARG A 1 92 ? -2.818 -2.989 18.265 1.00 92.62 92 ARG A O 1
ATOM 697 N N . ILE A 1 93 ? -2.230 -4.496 19.826 1.00 93.56 93 ILE A N 1
ATOM 698 C CA . ILE A 1 93 ? -0.828 -4.605 19.398 1.00 93.56 93 ILE A CA 1
ATOM 699 C C . ILE A 1 93 ? -0.739 -5.123 17.963 1.00 93.56 93 ILE A C 1
ATOM 701 O O . ILE A 1 93 ? -0.060 -4.512 17.142 1.00 93.56 93 ILE A O 1
ATOM 705 N N . VAL A 1 94 ? -1.451 -6.206 17.640 1.00 93.56 94 VAL A N 1
ATOM 706 C CA . VAL A 1 94 ? -1.428 -6.796 16.293 1.00 93.56 94 VAL A CA 1
ATOM 707 C C . VAL A 1 94 ? -1.907 -5.786 15.250 1.00 93.56 94 VAL A C 1
ATOM 709 O O . VAL A 1 94 ? -1.248 -5.594 14.226 1.00 93.56 94 VAL A O 1
ATOM 712 N N . VAL A 1 95 ? -3.006 -5.081 15.530 1.00 93.56 95 VAL A N 1
ATOM 713 C CA . VAL A 1 95 ? -3.538 -4.067 14.617 1.00 93.56 95 VAL A CA 1
ATOM 714 C C . VAL A 1 95 ? -2.562 -2.904 14.442 1.00 93.56 95 VAL A C 1
ATOM 716 O O . VAL A 1 95 ? -2.266 -2.540 13.308 1.00 93.56 95 VAL A O 1
ATOM 719 N N . VAL A 1 96 ? -2.005 -2.357 15.525 1.00 94.31 96 VAL A N 1
ATOM 720 C CA . VAL A 1 96 ? -1.041 -1.247 15.439 1.00 94.31 96 VAL A CA 1
ATOM 721 C C . VAL A 1 96 ? 0.202 -1.654 14.652 1.00 94.31 96 VAL A C 1
ATOM 723 O O . VAL A 1 96 ? 0.610 -0.924 13.754 1.00 94.31 96 VAL A O 1
ATOM 726 N N . VAL A 1 97 ? 0.783 -2.822 14.936 1.00 94.88 97 VAL A N 1
ATOM 727 C CA . VAL A 1 97 ? 1.981 -3.302 14.232 1.00 94.88 97 VAL A CA 1
ATOM 728 C C . VAL A 1 97 ? 1.693 -3.498 12.744 1.00 94.88 97 VAL A C 1
ATOM 730 O O . VAL A 1 97 ? 2.466 -3.029 11.910 1.00 94.88 97 VAL A O 1
ATOM 733 N N . SER A 1 98 ? 0.563 -4.121 12.396 1.00 92.44 98 SER A N 1
ATOM 734 C CA . SER A 1 98 ? 0.172 -4.303 10.993 1.00 92.44 98 SER A CA 1
ATOM 735 C C . SER A 1 98 ? -0.060 -2.967 10.275 1.00 92.44 98 SER A C 1
ATOM 737 O O . SER A 1 98 ? 0.440 -2.775 9.168 1.00 92.44 98 SER A O 1
ATOM 739 N N . GLN A 1 99 ? -0.724 -2.006 10.926 1.00 92.81 99 GLN A N 1
ATOM 740 C CA . GLN A 1 99 ? -0.976 -0.679 10.370 1.00 92.81 99 GLN A CA 1
ATOM 741 C C . GLN A 1 99 ? 0.324 0.100 10.152 1.00 92.81 99 GLN A C 1
ATOM 743 O O . GLN A 1 99 ? 0.514 0.685 9.089 1.00 92.81 99 GLN A O 1
ATOM 748 N N . MET A 1 100 ? 1.232 0.094 11.131 1.00 92.88 100 MET A N 1
ATOM 749 C CA . MET A 1 100 ? 2.544 0.733 10.995 1.00 92.88 100 MET A CA 1
ATOM 750 C C . MET A 1 100 ? 3.367 0.080 9.883 1.00 92.88 100 MET A C 1
ATOM 752 O O . MET A 1 100 ? 4.016 0.784 9.112 1.00 92.88 100 MET A O 1
ATOM 756 N N . GLY A 1 101 ? 3.284 -1.247 9.749 1.00 93.25 101 GLY A N 1
ATOM 757 C CA . GLY A 1 101 ? 3.898 -1.985 8.650 1.00 93.25 101 GLY A CA 1
ATOM 758 C C . GLY A 1 101 ? 3.407 -1.502 7.286 1.00 93.25 101 GLY A C 1
ATOM 759 O O . GLY A 1 101 ? 4.222 -1.162 6.434 1.00 93.25 101 GLY A O 1
ATOM 760 N N . VAL A 1 102 ? 2.090 -1.395 7.088 1.00 90.50 102 VAL A N 1
ATOM 761 C CA . VAL A 1 102 ? 1.514 -0.889 5.828 1.00 90.50 102 VAL A CA 1
ATOM 762 C C . VAL A 1 102 ? 1.908 0.569 5.583 1.00 90.50 102 VAL A C 1
ATOM 764 O O . VAL A 1 102 ? 2.330 0.901 4.476 1.00 90.50 102 VAL A O 1
ATOM 767 N N . CYS A 1 103 ? 1.842 1.426 6.606 1.00 88.12 103 CYS A N 1
ATOM 768 C CA . CYS A 1 103 ? 2.216 2.837 6.492 1.00 88.12 103 CYS A CA 1
ATOM 769 C C . CYS A 1 103 ? 3.692 3.054 6.126 1.00 88.12 103 CYS A C 1
ATOM 771 O O . CYS A 1 103 ? 4.007 4.082 5.536 1.00 88.12 103 CYS A O 1
ATOM 773 N N . LEU A 1 104 ? 4.589 2.118 6.457 1.00 90.62 104 LEU A N 1
ATOM 774 C CA . LEU A 1 104 ? 6.005 2.191 6.093 1.00 90.62 104 LEU A CA 1
ATOM 775 C C . LEU A 1 104 ? 6.288 1.518 4.743 1.00 90.62 104 LEU A C 1
ATOM 777 O O . LEU A 1 104 ? 6.969 2.083 3.893 1.00 90.62 104 LEU A O 1
ATOM 781 N N . LEU A 1 105 ? 5.752 0.317 4.523 1.00 89.31 105 LEU A N 1
ATOM 782 C CA . LEU A 1 105 ? 6.038 -0.471 3.325 1.00 89.31 105 LEU A CA 1
ATOM 783 C C . LEU A 1 105 ? 5.404 0.125 2.066 1.00 89.31 105 LEU A C 1
ATOM 785 O O . LEU A 1 105 ? 6.015 0.056 1.002 1.00 89.31 105 LEU A O 1
ATOM 789 N N . ALA A 1 106 ? 4.218 0.732 2.169 1.00 87.44 106 ALA A N 1
ATOM 790 C CA . ALA A 1 106 ? 3.551 1.358 1.030 1.00 87.44 106 ALA A CA 1
ATOM 791 C C . ALA A 1 106 ? 4.381 2.494 0.391 1.00 87.44 106 ALA A C 1
ATOM 793 O O . ALA A 1 106 ? 4.651 2.410 -0.811 1.00 87.44 106 ALA A O 1
ATOM 794 N N . PRO A 1 107 ? 4.855 3.520 1.131 1.00 86.94 107 PRO A N 1
ATOM 795 C CA . PRO A 1 107 ? 5.716 4.547 0.548 1.00 86.94 107 PRO A CA 1
ATOM 796 C C . PRO A 1 107 ? 7.078 3.991 0.119 1.00 86.94 107 PRO A C 1
ATOM 798 O O . PRO A 1 107 ? 7.599 4.421 -0.905 1.00 86.94 107 PRO A O 1
ATOM 801 N N . CYS A 1 108 ? 7.647 3.000 0.816 1.00 88.69 108 CYS A N 1
ATOM 802 C CA . CYS A 1 108 ? 8.877 2.350 0.353 1.00 88.69 108 CYS A CA 1
ATOM 803 C C . CYS A 1 108 ? 8.695 1.690 -1.023 1.00 88.69 108 CYS A C 1
ATOM 805 O O . CYS A 1 108 ? 9.517 1.898 -1.914 1.00 88.69 108 CYS A O 1
ATOM 807 N N . ALA A 1 109 ? 7.606 0.941 -1.224 1.00 87.94 109 ALA A N 1
ATOM 808 C CA . ALA A 1 109 ? 7.286 0.339 -2.515 1.00 87.94 109 ALA A CA 1
ATOM 809 C C . ALA A 1 109 ? 7.067 1.408 -3.599 1.00 87.94 109 ALA A C 1
ATOM 811 O O . ALA A 1 109 ? 7.552 1.247 -4.718 1.00 87.94 109 ALA A O 1
ATOM 812 N N . PHE A 1 110 ? 6.406 2.520 -3.255 1.00 85.06 110 PHE A N 1
ATOM 813 C CA . PHE A 1 110 ? 6.218 3.656 -4.160 1.00 85.06 110 PHE A CA 1
ATOM 814 C C . PHE A 1 110 ? 7.543 4.256 -4.627 1.00 85.06 110 PHE A C 1
ATOM 816 O O . PHE A 1 110 ? 7.744 4.462 -5.819 1.00 85.06 110 PHE A O 1
ATOM 823 N N . LEU A 1 111 ? 8.455 4.520 -3.689 1.00 89.06 111 LEU A N 1
ATOM 824 C CA . LEU A 1 111 ? 9.747 5.130 -3.984 1.00 89.06 111 LEU A CA 1
ATOM 825 C C . LEU A 1 111 ? 10.608 4.226 -4.869 1.00 89.06 111 LEU A C 1
ATOM 827 O O . LEU A 1 111 ? 11.229 4.716 -5.808 1.00 89.06 111 LEU A O 1
ATOM 831 N N . VAL A 1 112 ? 10.603 2.913 -4.619 1.00 88.44 112 VAL A N 1
ATOM 832 C CA . VAL A 1 112 ? 11.332 1.945 -5.452 1.00 88.44 112 VAL A CA 1
ATOM 833 C C . VAL A 1 112 ? 10.748 1.888 -6.864 1.00 88.44 112 VAL A C 1
ATOM 835 O O . VAL A 1 112 ? 11.504 1.995 -7.827 1.00 88.44 112 VAL A O 1
ATOM 838 N N . LEU A 1 113 ? 9.420 1.776 -6.991 1.00 86.12 113 LEU A N 1
ATOM 839 C CA . LEU A 1 113 ? 8.737 1.734 -8.288 1.00 86.12 113 LEU A CA 1
ATOM 840 C C . LEU A 1 113 ? 8.953 3.035 -9.081 1.00 86.12 113 LEU A C 1
ATOM 842 O O . LEU A 1 113 ? 9.284 3.005 -10.265 1.00 86.12 113 LEU A O 1
ATOM 846 N N . GLY A 1 114 ? 8.818 4.186 -8.420 1.00 85.81 114 GLY A N 1
ATOM 847 C CA . GLY A 1 114 ? 9.077 5.494 -9.018 1.00 85.81 114 GLY A CA 1
ATOM 848 C C . GLY A 1 114 ? 10.529 5.647 -9.472 1.00 85.81 114 GLY A C 1
ATOM 849 O O . GLY A 1 114 ? 10.779 6.116 -10.578 1.00 85.81 114 GLY A O 1
ATOM 850 N N . GLY A 1 115 ? 11.483 5.175 -8.664 1.00 87.44 115 GLY A N 1
ATOM 851 C CA . GLY A 1 115 ? 12.902 5.162 -9.014 1.00 87.44 115 GLY A CA 1
ATOM 852 C C . GLY A 1 115 ? 13.198 4.331 -10.262 1.00 87.44 115 GLY A C 1
ATOM 853 O O . GLY A 1 115 ? 13.913 4.801 -11.140 1.00 87.44 115 GLY A O 1
ATOM 854 N N . THR A 1 116 ? 12.609 3.135 -10.383 1.00 87.06 116 THR A N 1
ATOM 855 C CA . THR A 1 116 ? 12.763 2.300 -11.590 1.00 87.06 116 THR A CA 1
ATOM 856 C C . THR A 1 116 ? 12.138 2.934 -12.829 1.00 87.06 116 THR A C 1
ATOM 858 O O . THR A 1 116 ? 12.689 2.821 -13.917 1.00 87.06 116 THR A O 1
ATOM 861 N N . LEU A 1 117 ? 11.000 3.619 -12.680 1.00 86.75 117 LEU A N 1
ATOM 862 C CA . LEU A 1 117 ? 10.333 4.288 -13.798 1.00 86.75 117 LEU A CA 1
ATOM 863 C C . LEU A 1 117 ? 11.164 5.469 -14.318 1.00 86.75 117 LEU A C 1
ATOM 865 O O . LEU A 1 117 ? 11.298 5.632 -15.527 1.00 86.75 117 LEU A O 1
ATOM 869 N N . LEU A 1 118 ? 11.745 6.268 -13.417 1.00 86.69 118 LEU A N 1
ATOM 870 C CA . LEU A 1 118 ? 12.604 7.399 -13.786 1.00 86.69 118 LEU A CA 1
ATOM 871 C C . LEU A 1 118 ? 13.921 6.956 -14.430 1.00 86.69 118 LEU A C 1
ATOM 873 O O . LEU A 1 118 ? 14.378 7.610 -15.362 1.00 86.69 118 LEU A O 1
ATOM 877 N N . ASP A 1 119 ? 14.487 5.839 -13.974 1.00 87.62 119 ASP A N 1
ATOM 878 C CA . ASP A 1 119 ? 15.684 5.231 -14.566 1.00 87.62 119 ASP A CA 1
ATOM 879 C C . ASP A 1 119 ? 15.437 4.791 -16.022 1.00 87.62 119 ASP A C 1
ATOM 881 O O . ASP A 1 119 ? 16.246 5.062 -16.905 1.00 87.62 119 ASP A O 1
ATOM 885 N N . VAL A 1 120 ? 14.264 4.205 -16.301 1.00 86.31 120 VAL A N 1
ATOM 886 C CA . VAL A 1 120 ? 13.849 3.830 -17.665 1.00 86.31 120 VAL A CA 1
ATOM 887 C C . VAL A 1 120 ? 13.525 5.054 -18.531 1.00 86.31 120 VAL A C 1
ATOM 889 O O . VAL A 1 120 ? 13.800 5.044 -19.729 1.00 86.31 120 VAL A O 1
ATOM 892 N N . LEU A 1 121 ? 12.936 6.107 -17.953 1.00 86.50 121 LEU A N 1
ATOM 893 C CA . LEU A 1 121 ? 12.552 7.317 -18.689 1.00 86.50 121 LEU A CA 1
ATOM 894 C C . LEU A 1 121 ? 13.759 8.193 -19.066 1.00 86.50 121 LEU A C 1
ATOM 896 O O . LEU A 1 121 ? 13.760 8.807 -20.133 1.00 86.50 121 LEU A O 1
ATOM 900 N N . PHE A 1 122 ? 14.778 8.244 -18.205 1.00 89.12 122 PHE A N 1
ATOM 901 C CA . PHE A 1 122 ? 16.011 9.008 -18.401 1.00 89.12 122 PHE A CA 1
ATOM 902 C C . PHE A 1 122 ? 17.236 8.086 -18.324 1.00 89.12 122 PHE A C 1
ATOM 904 O O . PHE A 1 122 ? 17.991 8.148 -17.343 1.00 89.12 122 PHE A O 1
ATOM 911 N N . PRO A 1 123 ? 17.454 7.242 -19.352 1.00 83.12 123 PRO A N 1
ATOM 912 C CA . PRO A 1 123 ? 18.584 6.324 -19.366 1.00 83.12 123 PRO A CA 1
ATOM 913 C C . PRO A 1 123 ? 19.910 7.090 -19.255 1.00 83.12 123 PRO A C 1
ATOM 915 O O . PRO A 1 123 ? 20.037 8.220 -19.733 1.00 83.12 123 PRO A O 1
ATOM 918 N N . ASP A 1 124 ? 20.886 6.482 -18.577 1.00 80.25 124 ASP A N 1
ATOM 919 C CA . ASP A 1 124 ? 22.262 6.976 -18.397 1.00 80.25 124 ASP A CA 1
ATOM 920 C C . ASP A 1 124 ? 22.422 8.349 -17.705 1.00 80.25 124 ASP A C 1
ATOM 922 O O . ASP A 1 124 ? 23.526 8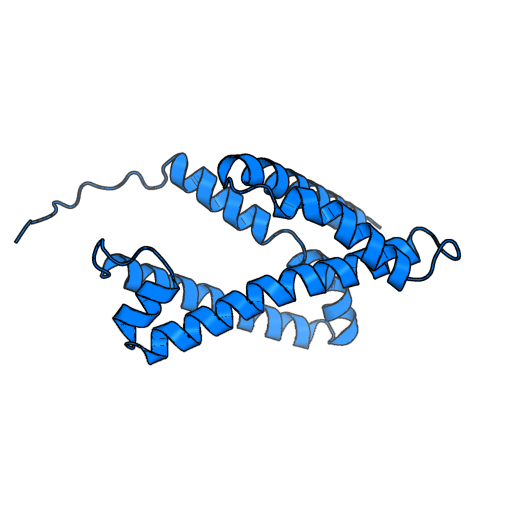.888 -17.647 1.00 80.25 124 ASP A O 1
ATOM 926 N N . SER A 1 125 ? 21.353 8.924 -17.138 1.00 83.19 125 SER A N 1
ATOM 927 C CA . SER A 1 125 ? 21.424 10.233 -16.468 1.00 83.19 125 SER A CA 1
ATOM 928 C C . SER A 1 125 ? 21.921 10.137 -15.021 1.00 83.19 125 SER A C 1
ATOM 930 O O . SER A 1 125 ? 22.854 10.838 -14.633 1.00 83.19 125 SER A O 1
ATOM 932 N N . PHE A 1 126 ? 21.314 9.266 -14.211 1.00 80.31 126 PHE A N 1
ATOM 933 C CA . PHE A 1 126 ? 21.666 9.061 -12.802 1.00 80.31 126 PHE A CA 1
ATOM 934 C C . PHE A 1 126 ? 21.371 7.623 -12.375 1.00 80.31 126 PHE A C 1
ATOM 936 O O . PHE A 1 126 ? 20.492 6.980 -12.933 1.00 80.31 126 PHE A O 1
ATOM 943 N N . SER A 1 127 ? 22.072 7.133 -11.348 1.00 83.88 127 SER A N 1
ATOM 944 C CA . SER A 1 127 ? 21.789 5.819 -10.756 1.00 83.88 127 SER A CA 1
ATOM 945 C C . SER A 1 127 ? 20.405 5.791 -10.095 1.00 83.88 127 SER A C 1
ATOM 947 O O . SER A 1 127 ? 20.023 6.753 -9.424 1.00 83.88 127 SER A O 1
ATOM 949 N N . GLN A 1 128 ? 19.705 4.657 -10.185 1.00 82.62 128 GLN A N 1
ATOM 950 C CA . GLN A 1 128 ? 18.413 4.401 -9.535 1.0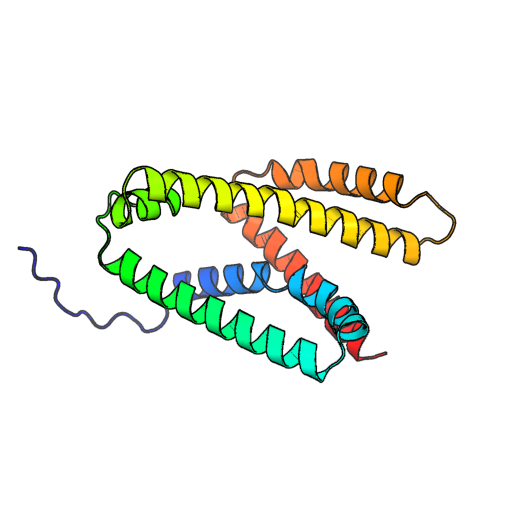0 82.62 128 GLN A CA 1
ATOM 951 C C . GLN A 1 128 ? 18.345 4.880 -8.069 1.00 82.62 128 GLN A C 1
ATOM 953 O O . GLN A 1 128 ? 17.342 5.456 -7.650 1.00 82.62 128 GLN A O 1
ATOM 958 N N . THR A 1 129 ? 19.411 4.706 -7.279 1.00 86.69 129 THR A N 1
ATOM 959 C CA . THR A 1 129 ? 19.453 5.161 -5.875 1.00 86.69 129 THR A CA 1
ATOM 960 C C . THR A 1 129 ? 19.294 6.679 -5.750 1.00 86.69 129 THR A C 1
ATOM 962 O O . THR A 1 129 ? 18.613 7.156 -4.845 1.00 86.69 129 THR A O 1
ATOM 965 N N . VAL A 1 130 ? 19.881 7.449 -6.668 1.00 88.81 130 VAL A N 1
ATOM 966 C CA . VAL A 1 130 ? 19.771 8.916 -6.688 1.00 88.81 130 VAL A CA 1
ATOM 967 C C . VAL A 1 130 ? 18.342 9.334 -7.034 1.00 88.81 130 VAL A C 1
ATOM 969 O O . VAL A 1 130 ? 17.795 10.216 -6.373 1.00 88.81 130 VAL A O 1
ATOM 972 N N . TRP A 1 131 ? 17.698 8.651 -7.986 1.00 88.56 131 TRP A N 1
ATOM 973 C CA . TRP A 1 131 ? 16.288 8.878 -8.318 1.00 88.56 131 TRP A CA 1
ATOM 974 C C . TRP A 1 131 ? 15.349 8.583 -7.145 1.00 88.56 131 TRP A C 1
ATOM 976 O O . TRP A 1 131 ? 14.432 9.360 -6.882 1.00 88.56 131 TRP A O 1
ATOM 986 N N . ILE A 1 132 ? 15.611 7.511 -6.391 1.00 88.94 132 ILE A N 1
ATOM 987 C CA . ILE A 1 132 ? 14.854 7.176 -5.176 1.00 88.94 132 ILE A CA 1
ATOM 988 C C . ILE A 1 132 ? 15.008 8.276 -4.116 1.00 88.94 132 ILE A C 1
ATOM 990 O O . ILE A 1 132 ? 14.010 8.704 -3.536 1.00 88.94 132 ILE A O 1
ATOM 994 N N . ILE A 1 133 ? 16.231 8.763 -3.873 1.00 89.44 133 ILE A N 1
ATOM 995 C CA . ILE A 1 133 ? 16.488 9.842 -2.902 1.00 89.44 133 ILE A CA 1
ATOM 996 C C . ILE A 1 133 ? 15.789 11.138 -3.331 1.00 89.44 133 ILE A C 1
ATOM 998 O O . ILE A 1 133 ? 15.167 11.807 -2.505 1.00 89.44 133 ILE A O 1
ATOM 1002 N N . PHE A 1 134 ? 15.849 11.476 -4.618 1.00 88.62 134 PHE A N 1
ATOM 1003 C CA . PHE A 1 134 ? 15.180 12.650 -5.173 1.00 88.62 134 PHE A CA 1
ATOM 1004 C C . PHE A 1 134 ? 13.656 12.571 -5.006 1.00 88.62 134 PHE A C 1
ATOM 1006 O O . PHE A 1 134 ? 13.032 13.512 -4.514 1.00 88.62 134 PHE A O 1
ATOM 1013 N N . MET A 1 135 ? 13.062 11.420 -5.333 1.00 88.12 135 MET A N 1
ATOM 1014 C CA . MET A 1 135 ? 11.637 11.157 -5.120 1.00 88.12 135 MET A CA 1
ATOM 1015 C C . MET A 1 135 ? 11.255 11.253 -3.642 1.00 88.12 135 MET A C 1
ATOM 1017 O O . MET A 1 135 ? 10.252 11.879 -3.308 1.00 88.12 135 MET A O 1
ATOM 1021 N N . ALA A 1 136 ? 12.068 10.687 -2.746 1.00 89.50 136 ALA A N 1
ATOM 1022 C CA . ALA A 1 136 ? 11.825 10.768 -1.311 1.00 89.50 136 ALA A CA 1
ATOM 1023 C C . ALA A 1 136 ? 11.773 12.227 -0.848 1.00 89.50 136 ALA A C 1
ATOM 1025 O O . ALA A 1 136 ? 10.815 12.613 -0.182 1.00 89.50 136 ALA A O 1
ATOM 1026 N N . LEU A 1 137 ? 12.740 13.049 -1.268 1.00 89.12 137 LEU A N 1
ATOM 1027 C CA . LEU A 1 137 ? 12.815 14.468 -0.919 1.00 89.12 137 LEU A CA 1
ATOM 1028 C C . LEU A 1 137 ? 11.601 15.266 -1.425 1.00 89.12 137 LEU A C 1
ATOM 1030 O O . LEU A 1 137 ? 11.097 16.121 -0.700 1.00 89.12 137 LEU A O 1
ATOM 1034 N N . MET A 1 138 ? 11.089 14.946 -2.616 1.00 86.25 138 MET A N 1
ATOM 1035 C CA . MET A 1 138 ? 9.873 15.561 -3.167 1.00 86.25 138 MET A CA 1
ATOM 1036 C C . MET A 1 138 ? 8.594 15.144 -2.428 1.00 86.25 138 MET A C 1
ATOM 1038 O O . MET A 1 138 ? 7.647 15.925 -2.344 1.00 86.25 138 MET A O 1
ATOM 1042 N N . VAL A 1 139 ? 8.558 13.937 -1.858 1.00 83.81 139 VAL A N 1
ATOM 1043 C CA . VAL A 1 139 ? 7.399 13.419 -1.111 1.00 83.81 139 VAL A CA 1
ATOM 1044 C C . VAL A 1 139 ? 7.372 13.907 0.345 1.00 83.81 139 VAL A C 1
ATOM 1046 O O . VAL A 1 139 ? 6.289 14.021 0.914 1.00 83.81 139 VAL A O 1
ATOM 1049 N N . VAL A 1 140 ? 8.511 14.267 0.956 1.00 84.75 140 VAL A N 1
ATOM 1050 C CA . VAL A 1 140 ? 8.563 14.818 2.332 1.00 84.75 140 VAL A CA 1
ATOM 1051 C C . VAL A 1 140 ? 7.576 15.975 2.579 1.00 84.75 140 VAL A C 1
ATOM 1053 O O . VAL A 1 140 ? 6.817 15.884 3.547 1.00 84.75 140 VAL A O 1
ATOM 1056 N N . PRO A 1 141 ? 7.521 17.047 1.760 1.00 80.69 141 PRO A N 1
ATOM 1057 C CA . PRO A 1 141 ? 6.575 18.143 1.987 1.00 80.69 141 PRO A CA 1
ATOM 1058 C C . PRO A 1 141 ? 5.115 17.692 1.872 1.00 80.69 141 PRO A C 1
ATOM 1060 O O . PRO A 1 141 ? 4.262 18.193 2.598 1.00 80.69 141 PRO A O 1
ATOM 1063 N N . VAL A 1 142 ? 4.834 16.711 1.013 1.00 77.62 142 VAL A N 1
ATOM 1064 C CA . VAL A 1 142 ? 3.500 16.119 0.842 1.00 77.62 142 VAL A CA 1
ATOM 1065 C C . VAL A 1 142 ? 3.104 15.288 2.066 1.00 77.62 142 VAL A C 1
ATOM 1067 O O . VAL A 1 142 ? 1.966 15.367 2.523 1.00 77.62 142 VAL A O 1
ATOM 1070 N N . ALA A 1 143 ? 4.047 14.542 2.644 1.00 74.81 143 ALA A N 1
ATOM 1071 C CA . ALA A 1 143 ? 3.834 13.743 3.851 1.00 74.81 143 ALA A CA 1
ATOM 1072 C C . ALA A 1 143 ? 3.612 14.595 5.115 1.00 74.81 143 ALA A C 1
ATOM 1074 O O . ALA A 1 143 ? 3.036 14.113 6.089 1.00 74.81 143 ALA A O 1
ATOM 1075 N N . LEU A 1 144 ? 4.057 15.856 5.103 1.00 76.81 144 LEU A N 1
ATOM 1076 C CA . LEU A 1 144 ? 3.889 16.804 6.206 1.00 76.81 144 LEU A CA 1
ATOM 1077 C C . LEU A 1 144 ? 2.513 17.485 6.226 1.00 76.81 144 LEU A C 1
ATOM 1079 O O . LEU A 1 144 ? 2.208 18.147 7.215 1.00 76.81 144 LEU A O 1
ATOM 1083 N N . ILE A 1 145 ? 1.683 17.329 5.185 1.00 77.12 145 ILE A N 1
ATOM 1084 C CA . ILE A 1 145 ? 0.330 17.905 5.133 1.00 77.12 145 ILE A CA 1
ATOM 1085 C C . ILE A 1 145 ? -0.584 17.104 6.076 1.00 77.12 145 ILE A C 1
ATOM 1087 O O . ILE A 1 145 ? -0.928 15.959 5.776 1.00 77.12 145 ILE A O 1
ATOM 1091 N N . PRO A 1 146 ? -1.023 17.673 7.216 1.00 63.59 146 PRO A N 1
ATOM 1092 C CA . PRO A 1 146 ? -1.709 16.911 8.255 1.00 63.59 146 PRO A CA 1
ATOM 1093 C C . PRO A 1 146 ? -3.222 16.786 8.010 1.00 63.59 146 PRO A C 1
ATOM 1095 O O . PRO A 1 146 ? -3.929 16.196 8.830 1.00 63.59 146 PRO A O 1
ATOM 1098 N N . THR A 1 147 ? -3.759 17.368 6.928 1.00 69.44 147 THR A N 1
ATOM 1099 C CA . THR A 1 147 ? -5.209 17.515 6.744 1.00 69.44 147 THR A CA 1
ATOM 1100 C C . THR A 1 147 ? -5.760 16.611 5.634 1.00 69.44 147 THR A C 1
ATOM 1102 O O . THR A 1 147 ? -5.379 16.688 4.468 1.00 69.44 147 THR A O 1
ATOM 1105 N N . MET A 1 148 ? -6.743 15.772 5.990 1.00 60.66 148 MET A N 1
ATOM 1106 C CA . MET A 1 148 ? -7.459 14.887 5.050 1.00 60.66 148 MET A CA 1
ATOM 1107 C C . MET A 1 148 ? -8.205 15.656 3.942 1.00 60.66 148 MET A C 1
ATOM 1109 O O . MET A 1 148 ? -8.519 15.109 2.885 1.00 60.66 148 MET A O 1
ATOM 1113 N N . LYS A 1 149 ? -8.518 16.935 4.190 1.00 65.38 149 LYS A N 1
ATOM 1114 C CA . LYS A 1 149 ? -9.222 17.797 3.234 1.00 65.38 149 LYS A CA 1
ATOM 1115 C C . LYS A 1 149 ? -8.294 18.280 2.121 1.00 65.38 149 LYS A C 1
ATOM 1117 O O . LYS A 1 149 ? -8.706 18.279 0.967 1.00 65.38 149 LYS A O 1
ATOM 1122 N N . GLU A 1 150 ? -7.054 18.636 2.449 1.00 70.19 150 GLU A N 1
ATOM 1123 C CA . GLU A 1 150 ? -6.051 19.027 1.451 1.00 70.19 150 GLU A CA 1
ATOM 1124 C C . GLU A 1 150 ? -5.484 17.801 0.723 1.00 70.19 150 GLU A C 1
ATOM 1126 O O . GLU A 1 150 ? -5.256 17.853 -0.486 1.00 70.19 150 GLU A O 1
ATOM 1131 N N . SER A 1 151 ? -5.352 16.660 1.412 1.00 70.88 151 SER A N 1
ATOM 1132 C CA . SER A 1 151 ? -4.857 15.423 0.795 1.00 70.88 151 SER A CA 1
ATOM 1133 C C . SER A 1 151 ? -5.816 14.817 -0.233 1.00 70.88 151 SER A C 1
ATOM 1135 O O . SER A 1 151 ? -5.356 14.181 -1.180 1.00 70.88 151 SER A O 1
ATOM 1137 N N . THR A 1 152 ? -7.127 15.068 -0.115 1.00 78.31 152 THR A N 1
ATOM 1138 C CA . THR A 1 152 ? -8.116 14.607 -1.106 1.00 78.31 152 THR A CA 1
ATOM 1139 C C . THR A 1 152 ? -7.781 15.144 -2.503 1.00 78.31 152 THR A C 1
ATOM 1141 O O . THR A 1 152 ? -7.851 14.399 -3.474 1.00 78.31 152 THR A O 1
ATOM 1144 N N . GLY A 1 153 ? -7.340 16.404 -2.626 1.00 81.94 153 GLY A N 1
ATOM 1145 C CA . GLY A 1 153 ? -6.941 16.973 -3.920 1.00 81.94 153 GLY A CA 1
ATOM 1146 C C . GLY A 1 153 ? -5.740 16.255 -4.545 1.00 81.94 153 GLY A C 1
ATOM 1147 O O . GLY A 1 153 ? -5.743 15.963 -5.741 1.00 81.94 153 GLY A O 1
ATOM 1148 N N . MET A 1 154 ? -4.745 15.899 -3.729 1.00 82.69 154 MET A N 1
ATOM 1149 C CA . MET A 1 154 ? -3.571 15.147 -4.184 1.00 82.69 154 MET A CA 1
ATOM 1150 C C . MET A 1 154 ? -3.917 13.706 -4.572 1.00 82.69 154 MET A C 1
ATOM 1152 O O . MET A 1 154 ? -3.421 13.216 -5.583 1.00 82.69 154 MET A O 1
ATOM 1156 N N . ALA A 1 155 ? -4.802 13.044 -3.818 1.00 83.81 155 ALA A N 1
ATOM 1157 C CA . ALA A 1 155 ? -5.284 11.704 -4.147 1.00 83.81 155 ALA A CA 1
ATOM 1158 C C . ALA A 1 155 ? -6.010 11.686 -5.502 1.00 83.81 155 ALA A C 1
ATOM 1160 O O . ALA A 1 155 ? -5.788 10.793 -6.318 1.00 83.81 155 ALA A O 1
ATOM 1161 N N . VAL A 1 156 ? -6.825 12.708 -5.784 1.00 87.56 156 VAL A N 1
ATOM 1162 C CA . VAL A 1 156 ? -7.500 12.856 -7.081 1.00 87.56 156 VAL A CA 1
ATOM 1163 C C . VAL A 1 156 ? -6.501 13.090 -8.209 1.00 87.56 156 VAL A C 1
ATOM 1165 O O . VAL A 1 156 ? -6.604 12.435 -9.243 1.00 87.56 156 VAL A O 1
ATOM 1168 N N . ALA A 1 157 ? -5.514 13.968 -8.017 1.00 88.88 157 ALA A N 1
ATOM 1169 C CA . ALA A 1 157 ? -4.469 14.198 -9.013 1.00 88.88 157 ALA A CA 1
ATOM 1170 C C . ALA A 1 157 ? -3.671 12.915 -9.319 1.00 88.88 157 ALA A C 1
ATOM 1172 O O . ALA A 1 157 ? -3.450 12.595 -10.486 1.00 88.88 157 ALA A O 1
ATOM 1173 N N . GLY A 1 158 ? -3.303 12.148 -8.286 1.00 87.19 158 GLY A N 1
ATOM 1174 C CA . GLY A 1 158 ? -2.626 10.857 -8.439 1.00 87.19 158 GLY A CA 1
ATOM 1175 C C . GLY A 1 158 ? -3.480 9.814 -9.165 1.00 87.19 158 GLY A C 1
ATOM 1176 O O . GLY A 1 158 ? -2.991 9.137 -10.070 1.00 87.19 158 GLY A O 1
ATOM 1177 N N . CYS A 1 159 ? -4.769 9.731 -8.832 1.00 88.44 159 CYS A N 1
ATOM 1178 C CA . CYS A 1 159 ? -5.722 8.845 -9.499 1.00 88.44 159 CYS A 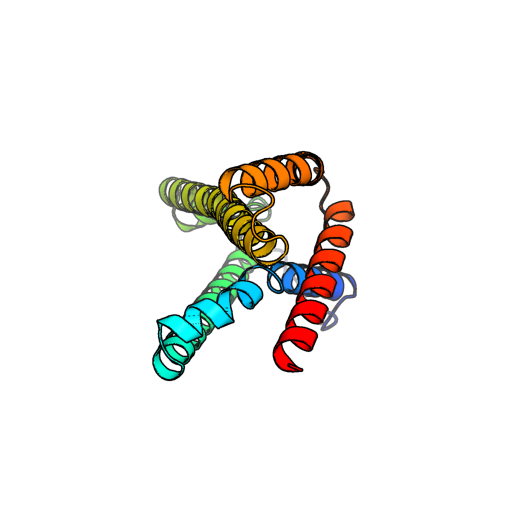CA 1
ATOM 1179 C C . CYS A 1 159 ? -5.884 9.199 -10.985 1.00 88.44 159 CYS A C 1
ATOM 1181 O O . CYS A 1 159 ? -5.761 8.326 -11.839 1.00 88.44 159 CYS A O 1
ATOM 1183 N N . LEU A 1 160 ? -6.077 10.482 -11.315 1.00 90.94 160 LEU A N 1
ATOM 1184 C CA . LEU A 1 160 ? -6.160 10.946 -12.705 1.00 90.94 160 LEU A CA 1
ATOM 1185 C C . LEU A 1 160 ? -4.874 10.643 -13.481 1.00 90.94 160 LEU A C 1
ATOM 1187 O O . LEU A 1 160 ? -4.949 10.146 -14.601 1.00 90.94 160 LEU A O 1
ATOM 1191 N N . GLY A 1 161 ? -3.706 10.891 -12.880 1.00 89.25 161 GLY A N 1
ATOM 1192 C CA . GLY A 1 161 ? -2.417 10.553 -13.483 1.00 89.25 161 GLY A CA 1
ATOM 1193 C C . GLY A 1 161 ? -2.279 9.056 -13.765 1.00 89.25 161 GLY A C 1
ATOM 1194 O O . GLY A 1 161 ? -1.848 8.675 -14.850 1.00 89.25 161 GLY A O 1
ATOM 1195 N N . THR A 1 162 ? -2.718 8.214 -12.828 1.00 88.50 162 THR A N 1
ATOM 1196 C CA . THR A 1 162 ? -2.702 6.752 -12.979 1.00 88.50 162 THR A CA 1
ATOM 1197 C C . THR A 1 162 ? -3.655 6.294 -14.081 1.00 88.50 162 THR A C 1
ATOM 1199 O O . THR A 1 162 ? -3.249 5.530 -14.943 1.00 88.50 162 THR A O 1
ATOM 1202 N N . ILE A 1 163 ? -4.886 6.814 -14.128 1.00 89.25 163 ILE A N 1
ATOM 1203 C CA . ILE A 1 163 ? -5.856 6.478 -15.184 1.00 89.25 163 ILE A CA 1
ATOM 1204 C C . ILE A 1 163 ? -5.318 6.869 -16.563 1.00 89.25 163 ILE A C 1
ATOM 1206 O O . ILE A 1 163 ? -5.427 6.092 -17.506 1.00 89.25 163 ILE A O 1
ATOM 1210 N N . VAL A 1 164 ? -4.728 8.061 -16.695 1.00 90.62 164 VAL A N 1
ATOM 1211 C CA . VAL A 1 164 ? -4.115 8.498 -17.958 1.00 90.62 164 VAL A CA 1
ATOM 1212 C C . VAL A 1 164 ? -2.962 7.572 -18.345 1.00 90.62 164 VAL A C 1
ATOM 1214 O O . VAL A 1 164 ? -2.892 7.154 -19.498 1.00 90.62 164 VAL A O 1
ATOM 1217 N N . ALA A 1 165 ? -2.095 7.210 -17.396 1.00 87.44 165 ALA A N 1
ATOM 1218 C CA . ALA A 1 165 ? -1.001 6.275 -17.637 1.00 87.44 165 ALA A CA 1
ATOM 1219 C C . ALA A 1 165 ? -1.508 4.886 -18.063 1.00 87.44 165 ALA A C 1
ATOM 1221 O O . ALA A 1 165 ? -0.983 4.326 -19.021 1.00 87.44 165 ALA A O 1
ATOM 1222 N N . ASP A 1 166 ? -2.555 4.369 -17.415 1.00 87.62 166 ASP A N 1
ATOM 1223 C CA . ASP A 1 166 ? -3.170 3.080 -17.740 1.00 87.62 166 ASP A CA 1
ATOM 1224 C C . ASP A 1 166 ? -3.801 3.105 -19.145 1.00 87.62 166 ASP A C 1
ATOM 1226 O O . ASP A 1 166 ? -3.587 2.189 -19.937 1.00 87.62 166 ASP A O 1
ATOM 1230 N N . VAL A 1 167 ? -4.531 4.172 -19.501 1.00 89.00 167 VAL A N 1
ATOM 1231 C CA . VAL A 1 167 ? -5.121 4.341 -20.844 1.00 89.00 167 VAL A CA 1
ATOM 1232 C C . VAL A 1 167 ? -4.038 4.395 -21.916 1.00 89.00 167 VAL A C 1
ATOM 1234 O O . VAL A 1 167 ? -4.160 3.714 -22.934 1.00 89.00 167 VAL A O 1
ATOM 1237 N N . ILE A 1 168 ? -2.976 5.175 -21.688 1.00 89.00 168 ILE A N 1
ATOM 1238 C CA . ILE A 1 168 ? -1.846 5.248 -22.617 1.00 89.00 168 ILE A CA 1
ATOM 1239 C C . ILE A 1 168 ? -1.203 3.869 -22.739 1.00 89.00 168 ILE A C 1
ATOM 1241 O O . ILE A 1 168 ? -1.054 3.387 -23.856 1.00 89.00 168 ILE A O 1
ATOM 1245 N N . GLY A 1 169 ? -0.897 3.214 -21.617 1.00 83.62 169 GLY A N 1
ATOM 1246 C CA . GLY A 1 169 ? -0.246 1.907 -21.577 1.00 83.62 169 GLY A CA 1
ATOM 1247 C C . GLY A 1 169 ? -1.036 0.784 -22.252 1.00 83.62 169 GLY A C 1
ATOM 1248 O O . GLY A 1 169 ? -0.425 -0.131 -22.784 1.00 83.62 169 GLY A O 1
ATOM 1249 N N . VAL A 1 170 ? -2.372 0.854 -22.266 1.00 84.31 170 VAL A N 1
ATOM 1250 C CA . VAL A 1 170 ? -3.233 -0.098 -22.995 1.00 84.31 170 VAL A CA 1
ATOM 1251 C C . VAL A 1 170 ? -3.352 0.245 -24.487 1.00 84.31 170 VAL A C 1
ATOM 1253 O O . VAL A 1 170 ? -3.645 -0.631 -25.295 1.00 84.31 170 VAL A O 1
ATOM 1256 N N . SER A 1 171 ? -3.179 1.517 -24.858 1.00 84.31 171 SER A N 1
ATOM 1257 C CA . SER A 1 171 ? -3.341 1.990 -26.241 1.00 84.31 171 SER A CA 1
ATOM 1258 C C . SER A 1 171 ? -2.134 1.744 -27.157 1.00 84.31 171 SER A C 1
ATOM 1260 O O . SER A 1 171 ? -2.286 1.844 -28.376 1.00 84.31 171 SER A O 1
ATOM 1262 N N . ILE A 1 172 ? -0.964 1.450 -26.581 1.00 76.94 172 ILE A N 1
ATOM 1263 C CA . ILE A 1 172 ? 0.281 1.084 -27.282 1.00 76.94 172 ILE A CA 1
ATOM 1264 C C . ILE A 1 172 ? 0.438 -0.433 -27.381 1.00 76.94 172 ILE A C 1
ATOM 1266 O O . ILE A 1 172 ? 1.021 -0.873 -28.396 1.00 76.94 172 ILE A O 1
#

Sequence (172 aa):
MATQSPTRSALFTLEDAKIAFNIFCCICGIGSLGMPSNYARAGWGYATIALLFMAFANIYATVLLSKVMLVAPVTVKTYSDLGEWVAGKWGRIVVVVSQMGVCLLAPCAFLVLGGTLLDVLFPDSFSQTVWIIFMALMVVPVALIPTMKESTGMAVAGCLGTIVADVIGVSI